Protein AF-A0A2W0CI43-F1 (afdb_monomer_lite)

Foldseek 3Di:
DDPVLVVLVVVLVVLVVVLVVCVVPPVDPVSVVSVVVSVVSLVVCCVPPVPVSVVVVCVVVVND

Organism: NCBI:txid59845

Secondary structure (DSSP, 8-state):
--HHHHHHHHHHHHHHHHHHHHHHHT-SHHHHHHHHHHHHHHHHHHHH-HHHHHHHHHHHTT--

pLDDT: mean 87.71, std 6.71, range [57.78, 93.69]

Sequence (64 aa):
MDKHFVLSFSVGVGSLAMLVLNLVFFNSVATLLLGTSIAFNFATMVKYYPKDFKVAMKKVFWRE

Structure (mmCIF, N/CA/C/O backbone):
data_AF-A0A2W0CI43-F1
#
_entry.id   AF-A0A2W0CI43-F1
#
loop_
_atom_site.group_PDB
_atom_site.id
_atom_site.type_symbol
_atom_site.label_atom_id
_atom_site.label_alt_id
_atom_site.label_comp_id
_atom_site.label_asym_id
_atom_site.label_entity_id
_atom_site.label_seq_id
_atom_site.pdbx_PDB_ins_code
_atom_site.Cartn_x
_atom_site.Cartn_y
_atom_site.Cartn_z
_atom_site.occupancy
_atom_site.B_iso_or_equiv
_atom_site.auth_seq_id
_atom_site.auth_comp_id
_atom_site.auth_asym_id
_atom_site.auth_atom_id
_atom_site.pdbx_PDB_model_num
ATOM 1 N N . MET A 1 1 ? -15.423 4.149 8.241 1.00 74.50 1 MET A N 1
ATOM 2 C CA . MET A 1 1 ? -14.088 4.509 7.737 1.00 74.50 1 MET A CA 1
ATOM 3 C C . MET A 1 1 ? -14.108 5.965 7.335 1.00 74.50 1 MET A C 1
ATOM 5 O O . MET A 1 1 ? -14.984 6.362 6.572 1.00 74.50 1 MET A O 1
ATOM 9 N N . ASP A 1 2 ? -13.188 6.735 7.901 1.00 86.00 2 ASP A N 1
ATOM 10 C CA . ASP A 1 2 ? -12.997 8.153 7.598 1.00 86.00 2 ASP A CA 1
ATOM 11 C C . ASP A 1 2 ? -12.563 8.382 6.131 1.00 86.00 2 ASP A C 1
ATOM 13 O O . ASP A 1 2 ? -11.864 7.547 5.548 1.00 86.00 2 ASP A O 1
ATOM 17 N N . LYS A 1 3 ? -12.973 9.504 5.518 1.00 88.19 3 LYS A N 1
ATOM 18 C CA . LYS A 1 3 ? -12.667 9.806 4.103 1.00 88.19 3 LYS A CA 1
ATOM 19 C C . LYS A 1 3 ? -11.165 9.974 3.859 1.00 88.19 3 LYS A C 1
ATOM 21 O O . LYS A 1 3 ? -10.675 9.529 2.820 1.00 88.19 3 LYS A O 1
ATOM 26 N N . HIS A 1 4 ? -10.434 10.570 4.802 1.00 87.12 4 HIS A N 1
ATOM 27 C CA . HIS A 1 4 ? -8.986 10.740 4.690 1.00 87.12 4 HIS A CA 1
ATOM 28 C C . HIS A 1 4 ? -8.269 9.398 4.812 1.00 87.12 4 HIS A C 1
ATOM 30 O O . HIS A 1 4 ? -7.342 9.138 4.048 1.00 87.12 4 HIS A O 1
ATOM 36 N N . PHE A 1 5 ? -8.737 8.509 5.694 1.00 90.81 5 PHE A N 1
ATOM 37 C CA . PHE A 1 5 ? -8.209 7.146 5.765 1.00 90.81 5 PHE A CA 1
ATOM 38 C C . PHE A 1 5 ? -8.408 6.390 4.444 1.00 90.81 5 PHE A C 1
ATOM 40 O O . PHE A 1 5 ? -7.455 5.814 3.923 1.00 90.81 5 PHE A O 1
ATOM 47 N N . VAL A 1 6 ? -9.620 6.411 3.874 1.00 90.75 6 VAL A N 1
ATOM 48 C C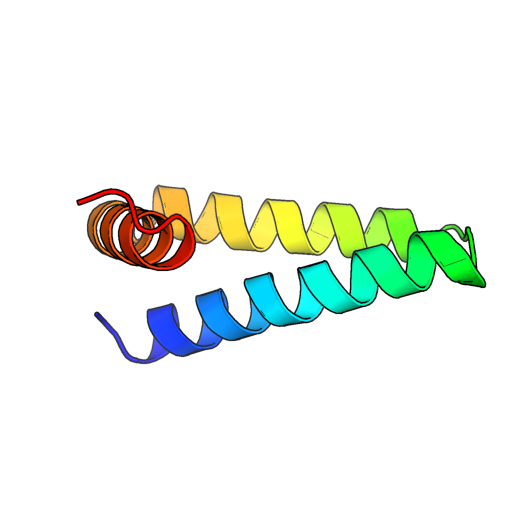A . VAL A 1 6 ? -9.923 5.710 2.611 1.00 90.75 6 VAL A CA 1
ATOM 49 C C . VAL A 1 6 ? -9.012 6.190 1.484 1.00 90.75 6 VAL A C 1
ATOM 51 O O . VAL A 1 6 ? -8.475 5.369 0.738 1.00 90.75 6 VAL A O 1
ATOM 54 N N . LEU A 1 7 ? -8.809 7.504 1.375 1.00 91.06 7 LEU A N 1
ATOM 55 C CA . LEU A 1 7 ? -7.954 8.091 0.350 1.00 91.06 7 LEU A CA 1
ATOM 56 C C . LEU A 1 7 ? -6.485 7.699 0.558 1.00 91.06 7 LEU A C 1
ATOM 58 O O . LEU A 1 7 ? -5.864 7.171 -0.363 1.00 91.06 7 LEU A O 1
ATOM 62 N N . SER A 1 8 ? -5.954 7.859 1.772 1.00 90.56 8 SER A N 1
ATOM 63 C CA . SER A 1 8 ? -4.568 7.493 2.101 1.00 90.56 8 SER A CA 1
ATOM 64 C C . SER A 1 8 ? -4.291 6.002 1.906 1.00 90.56 8 SER A C 1
ATOM 66 O O . SER A 1 8 ? -3.242 5.634 1.371 1.00 90.56 8 SER A O 1
ATOM 68 N N . PHE A 1 9 ? -5.239 5.141 2.286 1.00 91.12 9 PHE A N 1
ATOM 69 C CA . PHE A 1 9 ? -5.150 3.695 2.091 1.00 91.12 9 PHE A CA 1
ATOM 70 C C . PHE A 1 9 ? -5.163 3.329 0.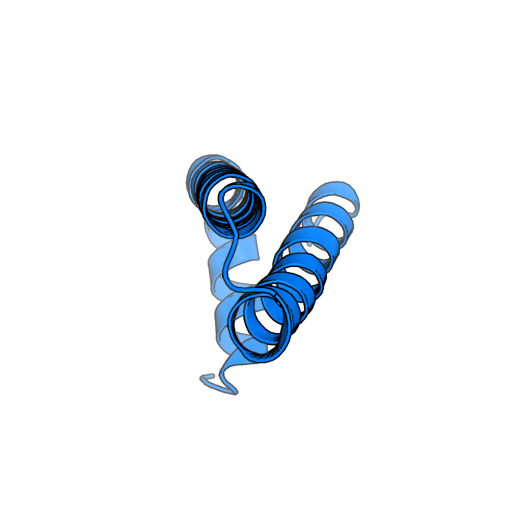604 1.00 91.12 9 PHE A C 1
ATOM 72 O O . PHE A 1 9 ? -4.322 2.551 0.158 1.00 91.12 9 PHE A O 1
ATOM 79 N N . SER A 1 10 ? -6.054 3.942 -0.181 1.00 90.56 10 SER A N 1
ATOM 80 C CA . SER A 1 10 ? -6.126 3.725 -1.633 1.00 90.56 10 SER A CA 1
ATOM 81 C C . SER A 1 10 ? -4.837 4.158 -2.335 1.00 90.56 10 SER A C 1
ATOM 83 O O . SER A 1 10 ? -4.318 3.421 -3.171 1.00 90.56 10 SER A O 1
ATOM 85 N N . VAL A 1 11 ? -4.268 5.305 -1.946 1.00 92.25 11 VAL A N 1
ATOM 86 C CA . VAL A 1 11 ? -2.959 5.767 -2.436 1.00 92.25 11 VAL A CA 1
ATOM 87 C C . VAL A 1 11 ? -1.856 4.780 -2.055 1.00 92.25 11 VAL A C 1
ATOM 89 O O . VAL A 1 11 ? -1.019 4.453 -2.895 1.00 92.25 11 VAL A O 1
ATOM 92 N N . GLY A 1 12 ? -1.862 4.266 -0.821 1.00 91.69 12 GLY A N 1
ATOM 93 C CA . GLY A 1 12 ? -0.907 3.255 -0.363 1.00 91.69 12 GLY A CA 1
ATOM 94 C C . GLY A 1 12 ? -0.950 1.979 -1.205 1.00 91.69 12 GLY A C 1
ATOM 95 O O . GLY A 1 12 ? 0.090 1.520 -1.673 1.00 91.69 12 GLY A O 1
ATOM 96 N N . VAL A 1 13 ? -2.147 1.440 -1.458 1.00 91.31 13 VAL A N 1
ATOM 97 C CA . VAL A 1 13 ? -2.337 0.229 -2.277 1.00 91.31 13 VAL A CA 1
ATOM 98 C C . VAL A 1 13 ? -1.970 0.478 -3.744 1.00 91.31 13 VAL A C 1
ATOM 100 O O . VAL A 1 13 ? -1.241 -0.320 -4.333 1.00 91.31 13 VAL A O 1
ATOM 103 N N . GLY A 1 14 ? -2.406 1.597 -4.330 1.00 91.38 14 GLY A N 1
ATOM 104 C CA . GLY A 1 14 ? -2.062 1.960 -5.710 1.00 91.38 14 GLY A CA 1
ATOM 105 C C . GLY A 1 14 ? -0.556 2.153 -5.913 1.00 91.38 14 GLY A C 1
ATOM 106 O O . GLY A 1 14 ? 0.014 1.681 -6.896 1.00 91.38 14 GLY A O 1
ATOM 107 N N . SER A 1 15 ? 0.118 2.760 -4.936 1.00 91.19 15 SER A N 1
ATOM 108 C CA . SER A 1 15 ? 1.578 2.909 -4.946 1.00 91.19 15 SER A CA 1
ATOM 109 C C . SER A 1 15 ? 2.293 1.559 -4.839 1.00 91.19 15 SER A C 1
ATOM 111 O O . SER A 1 15 ? 3.350 1.382 -5.435 1.00 91.19 15 SER A O 1
ATOM 113 N N . LEU A 1 16 ? 1.710 0.585 -4.133 1.00 90.50 16 LEU A N 1
ATOM 114 C CA . LEU A 1 16 ? 2.237 -0.778 -4.024 1.00 90.50 16 LEU A CA 1
ATOM 115 C C . LEU A 1 16 ? 2.213 -1.503 -5.377 1.00 90.50 16 LEU A C 1
ATOM 117 O O . LEU A 1 16 ? 3.191 -2.153 -5.740 1.00 90.50 16 LEU A O 1
ATOM 121 N N . ALA A 1 17 ? 1.151 -1.319 -6.167 1.00 89.38 17 ALA A N 1
ATOM 122 C CA . ALA A 1 17 ? 1.103 -1.814 -7.543 1.00 89.38 17 ALA A CA 1
ATOM 123 C C . ALA A 1 17 ? 2.188 -1.158 -8.416 1.00 89.38 17 ALA A C 1
ATOM 125 O O . ALA A 1 17 ? 2.895 -1.846 -9.155 1.00 89.38 17 ALA A O 1
ATOM 126 N N . MET A 1 18 ? 2.380 0.158 -8.277 1.00 89.56 18 MET A N 1
ATOM 127 C CA . MET A 1 18 ? 3.430 0.877 -9.003 1.00 89.56 18 MET A CA 1
ATOM 128 C C . MET A 1 18 ? 4.837 0.426 -8.591 1.00 89.56 18 MET A C 1
ATOM 130 O O . MET A 1 18 ? 5.711 0.309 -9.445 1.00 89.56 18 MET A O 1
ATOM 134 N N . LEU A 1 19 ? 5.059 0.126 -7.307 1.00 90.62 19 LEU A N 1
ATOM 135 C CA . LEU A 1 19 ? 6.320 -0.418 -6.803 1.00 90.62 19 LEU A CA 1
ATOM 136 C C . LEU A 1 19 ? 6.656 -1.752 -7.476 1.00 90.62 19 LEU A C 1
ATOM 138 O O . LEU A 1 19 ? 7.786 -1.930 -7.922 1.00 90.62 19 LEU A O 1
ATOM 142 N N . VAL A 1 20 ? 5.678 -2.658 -7.586 1.00 87.69 20 VAL A N 1
ATOM 143 C CA . VAL A 1 20 ? 5.858 -3.954 -8.259 1.00 87.69 20 VAL A CA 1
ATOM 144 C C . VAL A 1 20 ? 6.230 -3.752 -9.727 1.00 87.69 20 VAL A C 1
ATOM 146 O O . VA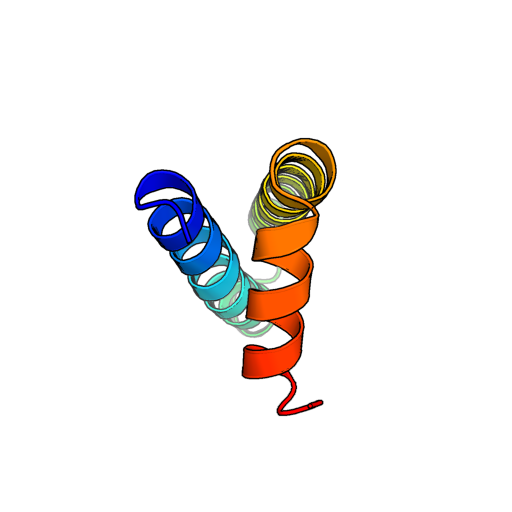L A 1 20 ? 7.205 -4.340 -10.190 1.00 87.69 20 VAL A O 1
ATOM 149 N N . LEU A 1 21 ? 5.523 -2.873 -10.445 1.00 87.50 21 LEU A N 1
ATOM 150 C CA . LEU A 1 21 ? 5.867 -2.541 -11.832 1.00 87.50 21 LEU A CA 1
ATOM 151 C C . LEU A 1 21 ? 7.286 -1.962 -11.935 1.00 87.50 21 LEU A C 1
ATOM 153 O O . LEU A 1 21 ? 8.065 -2.361 -12.796 1.00 87.50 21 LEU A O 1
ATOM 157 N N . ASN A 1 22 ? 7.658 -1.055 -11.033 1.00 87.62 22 ASN A N 1
ATOM 158 C CA . ASN A 1 22 ? 8.982 -0.441 -11.042 1.00 87.62 22 ASN A CA 1
ATOM 159 C C . ASN A 1 22 ? 10.097 -1.472 -10.779 1.00 87.62 22 ASN A C 1
ATOM 161 O O . ASN A 1 22 ? 11.131 -1.436 -11.443 1.00 87.62 22 ASN A O 1
ATOM 165 N N . LEU A 1 23 ? 9.858 -2.427 -9.875 1.00 85.69 23 LEU A N 1
ATOM 166 C CA . LEU A 1 23 ? 10.790 -3.514 -9.570 1.00 85.69 23 LEU A CA 1
ATOM 167 C C . LEU A 1 23 ? 10.990 -4.450 -10.776 1.00 85.69 23 LEU A C 1
ATOM 169 O O . LEU A 1 23 ? 12.114 -4.863 -11.042 1.00 85.69 23 LEU A O 1
ATOM 173 N N . VAL A 1 24 ? 9.917 -4.752 -11.517 1.00 85.38 24 VAL A N 1
ATOM 174 C CA . VAL A 1 24 ? 9.955 -5.648 -12.687 1.00 85.38 24 VAL A CA 1
ATOM 175 C C . VAL A 1 24 ? 10.641 -4.997 -13.890 1.00 85.38 24 VAL A C 1
ATOM 177 O O . VAL A 1 24 ? 11.413 -5.658 -14.579 1.00 85.38 24 VAL A O 1
ATOM 180 N N . PHE A 1 25 ? 10.365 -3.718 -14.156 1.00 83.19 25 PHE A N 1
ATOM 181 C CA . PHE A 1 25 ? 10.767 -3.078 -15.414 1.00 83.19 25 PHE A CA 1
ATOM 182 C C . PHE A 1 25 ? 11.972 -2.135 -15.302 1.00 83.19 25 PHE A C 1
ATOM 184 O O . PHE A 1 25 ? 12.636 -1.901 -16.308 1.00 83.19 25 PHE A O 1
ATOM 191 N N . PHE A 1 26 ? 12.258 -1.573 -14.121 1.00 77.75 26 PHE A N 1
ATOM 192 C CA . PHE A 1 26 ? 13.169 -0.424 -14.004 1.00 77.75 26 PHE A CA 1
ATOM 193 C C . PHE A 1 26 ? 14.244 -0.536 -12.916 1.00 77.75 26 PHE A C 1
ATOM 195 O O . PHE A 1 26 ? 15.121 0.321 -12.907 1.00 77.75 26 PHE A O 1
ATOM 202 N N . ASN A 1 27 ? 14.182 -1.544 -12.030 1.00 69.81 27 ASN A N 1
ATOM 203 C CA . ASN A 1 27 ? 15.122 -1.856 -10.934 1.00 69.81 27 ASN A CA 1
ATOM 204 C C . ASN A 1 27 ? 16.106 -0.717 -10.573 1.00 69.81 27 ASN A C 1
ATOM 206 O O . ASN A 1 27 ? 17.305 -0.792 -10.855 1.00 69.81 27 ASN A O 1
ATOM 210 N N . SER A 1 28 ? 15.580 0.371 -9.999 1.00 79.56 28 SER A N 1
ATOM 211 C CA . SER A 1 28 ? 16.320 1.621 -9.788 1.00 79.56 28 SER A CA 1
ATOM 212 C C . SER A 1 28 ? 16.276 2.071 -8.330 1.00 79.56 28 SER A C 1
ATOM 214 O O . SER A 1 28 ? 15.451 1.627 -7.533 1.00 79.56 28 SER A O 1
ATOM 216 N N . VAL A 1 29 ? 17.125 3.038 -7.973 1.00 79.56 29 VAL A N 1
ATOM 217 C CA . VAL A 1 29 ? 17.106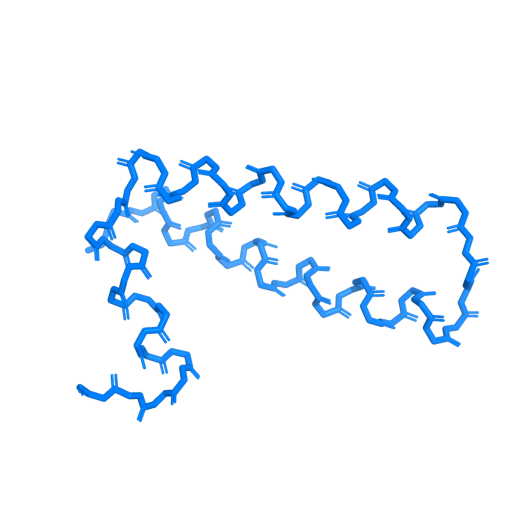 3.682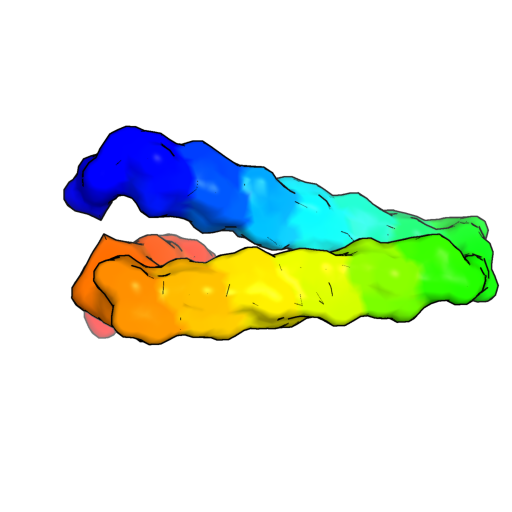 -6.645 1.00 79.56 29 VAL A CA 1
ATOM 218 C C . VAL A 1 29 ? 15.733 4.301 -6.325 1.00 79.56 29 VAL A C 1
ATOM 220 O O . VAL A 1 29 ? 15.325 4.337 -5.164 1.00 79.56 29 VAL A O 1
ATOM 223 N N . ALA A 1 30 ? 14.96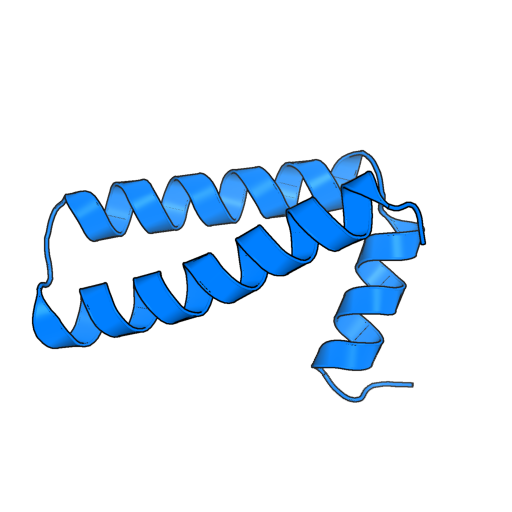5 4.714 -7.341 1.00 81.12 30 ALA A N 1
ATOM 224 C CA . ALA A 1 30 ? 13.605 5.220 -7.152 1.00 81.12 30 ALA A CA 1
ATOM 225 C C . ALA A 1 30 ? 12.660 4.157 -6.563 1.00 81.12 30 ALA A C 1
ATOM 227 O O . ALA A 1 30 ? 11.737 4.495 -5.822 1.00 81.12 30 ALA A O 1
ATOM 228 N N . THR A 1 31 ? 12.916 2.873 -6.824 1.00 86.62 31 THR A N 1
ATOM 229 C CA . THR A 1 31 ? 12.143 1.760 -6.269 1.00 86.62 31 THR A CA 1
ATOM 230 C C . THR A 1 31 ? 12.304 1.668 -4.745 1.00 86.62 31 THR A C 1
ATOM 232 O O . THR A 1 31 ? 11.325 1.443 -4.035 1.00 86.62 31 THR A O 1
ATOM 235 N N . LEU A 1 32 ? 13.503 1.934 -4.210 1.00 86.69 32 LEU A N 1
ATOM 236 C CA . LEU A 1 32 ? 13.744 1.988 -2.759 1.00 86.69 32 LEU A CA 1
ATOM 237 C C . LEU A 1 32 ? 13.018 3.172 -2.099 1.00 86.69 32 LEU A C 1
ATOM 239 O O . LEU A 1 32 ? 12.400 3.014 -1.042 1.00 86.69 32 LEU A O 1
ATOM 243 N N . LEU A 1 33 ? 13.046 4.350 -2.730 1.00 87.88 33 LEU A N 1
ATOM 244 C CA . LEU A 1 33 ? 12.334 5.541 -2.241 1.00 87.88 33 LEU A CA 1
ATOM 245 C C . LEU A 1 33 ? 10.810 5.345 -2.251 1.00 87.88 33 LEU A C 1
ATOM 247 O O . LEU A 1 33 ? 10.127 5.703 -1.289 1.00 87.88 33 LEU A O 1
ATOM 251 N N . LEU A 1 34 ? 10.272 4.718 -3.299 1.00 89.25 34 LEU A N 1
ATOM 252 C CA . LEU A 1 34 ? 8.863 4.323 -3.358 1.00 89.25 34 LEU A CA 1
ATOM 253 C C . LEU A 1 34 ? 8.517 3.326 -2.248 1.00 89.25 34 LEU A C 1
ATOM 255 O O . LEU A 1 34 ? 7.555 3.543 -1.513 1.00 89.25 34 LEU A O 1
ATOM 259 N N . GLY A 1 35 ? 9.318 2.270 -2.079 1.00 90.25 35 GLY A N 1
ATOM 260 C CA . GLY A 1 35 ? 9.075 1.242 -1.065 1.00 90.25 35 GLY A CA 1
ATOM 261 C C . GLY A 1 35 ? 9.065 1.802 0.359 1.00 90.25 35 GLY A C 1
ATOM 262 O O . GLY A 1 35 ? 8.147 1.526 1.133 1.00 90.25 35 GLY A O 1
ATOM 263 N N . THR A 1 36 ? 10.040 2.650 0.690 1.00 91.25 36 THR A N 1
ATOM 264 C CA . THR A 1 36 ? 10.122 3.319 2.001 1.00 91.25 36 THR A CA 1
ATOM 265 C C . THR A 1 36 ? 8.953 4.276 2.241 1.00 91.25 36 THR A C 1
ATOM 267 O O . THR A 1 36 ? 8.370 4.261 3.326 1.00 91.25 36 THR A O 1
ATOM 270 N N . SER A 1 37 ? 8.542 5.043 1.228 1.00 91.88 37 SER A N 1
ATOM 271 C CA . SER A 1 37 ? 7.385 5.950 1.318 1.00 91.88 37 SER A CA 1
ATOM 272 C C . SER A 1 37 ? 6.076 5.193 1.567 1.00 91.88 37 SER A C 1
ATOM 274 O O . SER A 1 37 ? 5.266 5.588 2.408 1.00 91.88 37 SER A O 1
ATOM 276 N N . ILE A 1 38 ? 5.883 4.066 0.876 1.00 93.06 38 ILE A N 1
ATOM 277 C CA . ILE A 1 38 ? 4.721 3.186 1.054 1.00 93.06 38 ILE A CA 1
ATOM 278 C C . ILE A 1 38 ? 4.701 2.599 2.468 1.00 93.06 38 ILE A C 1
ATOM 280 O O . ILE A 1 38 ? 3.669 2.650 3.143 1.00 93.06 38 ILE A O 1
ATOM 284 N N . ALA A 1 39 ? 5.842 2.088 2.939 1.00 92.44 39 ALA A N 1
ATOM 285 C CA . ALA A 1 39 ? 5.971 1.541 4.286 1.00 92.44 39 ALA A CA 1
ATOM 286 C C . ALA A 1 39 ? 5.658 2.596 5.359 1.00 92.44 39 ALA A C 1
ATOM 288 O O . ALA A 1 39 ? 4.912 2.317 6.299 1.00 92.44 39 ALA A O 1
ATOM 289 N N . PHE A 1 40 ? 6.156 3.824 5.192 1.00 93.69 40 PHE A N 1
ATOM 290 C CA . PHE A 1 40 ? 5.879 4.927 6.110 1.00 93.69 40 PHE A CA 1
ATOM 291 C C . PHE A 1 40 ? 4.393 5.317 6.134 1.00 93.69 40 PHE A C 1
ATOM 293 O O . PHE A 1 40 ? 3.823 5.521 7.211 1.00 93.69 40 PHE A O 1
ATOM 300 N N . ASN A 1 41 ? 3.742 5.371 4.968 1.00 92.19 41 ASN A N 1
ATOM 301 C CA . ASN A 1 41 ? 2.314 5.672 4.866 1.00 92.19 41 ASN A CA 1
ATOM 302 C C . ASN A 1 41 ? 1.475 4.624 5.621 1.00 92.19 41 ASN A C 1
ATOM 304 O O . ASN A 1 41 ? 0.642 4.962 6.466 1.00 92.19 41 ASN A O 1
ATOM 308 N N . PHE A 1 42 ? 1.749 3.336 5.396 1.00 92.56 42 PHE A N 1
ATOM 309 C CA . PHE A 1 42 ? 1.042 2.270 6.102 1.00 92.56 42 PHE A CA 1
ATOM 310 C C . PHE A 1 42 ? 1.355 2.224 7.599 1.00 92.56 42 PHE A C 1
ATOM 312 O O . PHE A 1 42 ? 0.435 2.042 8.393 1.00 92.56 42 PHE A O 1
ATOM 319 N N . ALA A 1 43 ? 2.602 2.458 8.014 1.00 92.62 43 ALA A N 1
ATOM 320 C CA . ALA A 1 43 ? 2.954 2.542 9.433 1.00 92.62 43 ALA A CA 1
ATOM 321 C C . ALA A 1 43 ? 2.192 3.678 10.139 1.00 92.62 43 ALA A C 1
ATOM 323 O O . ALA A 1 43 ? 1.651 3.495 11.233 1.00 92.62 43 ALA A O 1
ATOM 324 N N . THR A 1 44 ? 2.082 4.833 9.479 1.00 92.12 44 THR A N 1
ATOM 325 C CA . THR A 1 44 ? 1.280 5.974 9.940 1.00 92.12 44 THR A CA 1
ATOM 326 C C . THR A 1 44 ? -0.193 5.579 10.084 1.00 92.12 44 THR A C 1
ATOM 328 O O . THR A 1 44 ? -0.794 5.800 11.136 1.00 92.12 44 THR A O 1
ATOM 331 N N . MET A 1 45 ? -0.773 4.916 9.083 1.00 92.00 45 MET A N 1
ATOM 332 C CA . MET A 1 45 ? -2.158 4.435 9.151 1.00 92.00 45 MET A CA 1
ATOM 333 C C . MET A 1 45 ? -2.389 3.419 10.276 1.00 92.00 45 MET A C 1
ATOM 335 O O . MET A 1 45 ? -3.399 3.508 10.971 1.00 92.00 45 MET A O 1
ATOM 339 N N . VAL A 1 46 ? -1.457 2.490 10.500 1.00 92.75 46 VAL A N 1
ATOM 340 C CA . VAL A 1 46 ? -1.528 1.523 11.609 1.00 92.75 46 VAL A CA 1
ATOM 341 C C . VAL A 1 46 ? -1.525 2.242 12.960 1.00 92.75 46 VAL A C 1
ATOM 343 O O . VAL A 1 46 ? -2.274 1.855 13.855 1.00 92.75 46 VAL A O 1
ATOM 346 N N . LYS A 1 47 ? -0.721 3.302 13.106 1.00 93.06 47 LYS A N 1
ATOM 347 C CA . LYS A 1 47 ? -0.605 4.067 14.354 1.00 93.06 47 LYS A CA 1
ATOM 348 C C . LYS A 1 47 ? -1.843 4.919 14.647 1.00 93.06 47 LYS A C 1
ATOM 350 O O . LYS A 1 47 ? -2.332 4.902 15.773 1.00 93.06 47 LYS A O 1
ATOM 355 N N . TYR A 1 48 ? -2.332 5.671 13.660 1.00 91.50 48 TYR A N 1
ATOM 356 C CA . TYR A 1 48 ? -3.401 6.660 13.868 1.00 91.50 48 TYR A CA 1
ATOM 357 C C . TYR A 1 48 ? -4.809 6.114 13.593 1.00 91.50 48 TYR A C 1
ATOM 359 O O . TYR A 1 48 ? -5.769 6.574 14.207 1.00 91.50 48 TYR A O 1
ATOM 367 N N . TYR A 1 49 ? -4.943 5.102 12.731 1.00 92.31 49 TYR A N 1
ATOM 368 C CA . TYR A 1 49 ? -6.227 4.517 12.324 1.00 92.31 49 TYR A CA 1
ATOM 369 C C . TYR A 1 49 ? -6.255 2.980 12.478 1.00 92.31 49 TYR A C 1
ATOM 371 O O . TYR A 1 49 ? -6.660 2.273 11.553 1.00 92.31 49 TYR A O 1
ATOM 379 N N . PRO A 1 50 ? -5.877 2.409 13.641 1.00 91.56 50 PRO A N 1
ATOM 380 C CA . PRO A 1 50 ? -5.670 0.963 13.793 1.00 91.56 50 PRO A CA 1
ATOM 381 C C . PRO A 1 50 ? -6.926 0.119 13.520 1.00 91.56 50 PRO A C 1
ATOM 383 O O . PRO A 1 50 ? -6.841 -0.963 12.935 1.00 91.56 50 PRO A O 1
ATOM 386 N N . LYS A 1 51 ? -8.110 0.601 13.930 1.00 92.44 51 LYS A N 1
ATOM 387 C CA . LYS A 1 51 ? -9.388 -0.107 13.727 1.00 92.44 51 LYS A CA 1
ATOM 388 C C . LYS A 1 51 ? -9.776 -0.146 12.248 1.00 92.44 51 LYS A C 1
ATOM 390 O O . LYS A 1 51 ? -10.071 -1.218 11.725 1.00 92.44 51 LYS A O 1
ATOM 395 N N . ASP A 1 52 ? -9.730 1.008 11.586 1.00 91.88 52 ASP A N 1
ATOM 396 C CA . ASP A 1 52 ? -10.050 1.142 10.163 1.00 91.88 52 ASP A CA 1
ATOM 397 C C . ASP A 1 52 ? -9.036 0.382 9.295 1.00 91.88 52 ASP A C 1
ATOM 399 O O . ASP A 1 52 ? -9.433 -0.338 8.380 1.00 91.88 52 ASP A O 1
ATOM 403 N N . PHE A 1 53 ? -7.746 0.441 9.644 1.00 91.06 53 PHE A N 1
ATOM 404 C CA . PHE A 1 53 ? -6.695 -0.330 8.982 1.00 91.06 53 PHE A CA 1
ATOM 405 C C . PHE A 1 53 ? -6.941 -1.837 9.067 1.00 91.06 53 PHE A C 1
ATOM 407 O O . PHE A 1 53 ? -6.889 -2.528 8.050 1.00 91.06 53 PHE A O 1
ATOM 414 N N . LYS A 1 54 ? -7.293 -2.357 10.249 1.00 90.50 54 LYS A N 1
ATOM 415 C CA . LYS A 1 54 ? -7.626 -3.779 10.417 1.00 90.50 54 LYS A CA 1
ATOM 416 C C . LYS A 1 54 ? -8.820 -4.192 9.551 1.00 90.50 54 LYS A C 1
ATOM 418 O O . LYS A 1 54 ? -8.768 -5.245 8.921 1.00 90.50 54 LYS A O 1
ATOM 423 N N . VAL A 1 55 ? -9.877 -3.380 9.502 1.00 91.19 55 VAL A N 1
ATOM 424 C CA . VAL A 1 55 ? -11.064 -3.653 8.671 1.00 91.19 55 VAL A CA 1
ATOM 425 C C . VAL A 1 55 ? -10.718 -3.617 7.182 1.00 91.19 55 VAL A C 1
ATOM 427 O O . VAL A 1 55 ? -11.127 -4.509 6.441 1.00 91.19 55 VAL A O 1
ATOM 430 N N . ALA A 1 56 ? -9.947 -2.624 6.741 1.00 88.75 56 ALA A N 1
ATOM 431 C CA . ALA A 1 56 ? -9.512 -2.512 5.353 1.00 88.75 56 ALA A CA 1
ATOM 432 C C . ALA A 1 56 ? -8.659 -3.718 4.934 1.00 88.75 56 ALA A C 1
ATOM 434 O O . ALA A 1 56 ? -8.927 -4.331 3.905 1.00 88.75 56 ALA A O 1
ATOM 435 N N . MET A 1 57 ? -7.703 -4.126 5.771 1.00 89.12 57 MET A N 1
ATOM 436 C CA . MET A 1 57 ? -6.873 -5.306 5.522 1.00 89.12 57 MET A CA 1
ATOM 437 C C . MET A 1 57 ? -7.704 -6.590 5.468 1.00 89.12 57 MET A C 1
ATOM 439 O O . MET A 1 57 ? -7.537 -7.382 4.547 1.00 89.12 57 MET A O 1
ATOM 443 N N . LYS A 1 58 ? -8.654 -6.787 6.388 1.00 90.06 58 LYS A N 1
ATOM 444 C CA . LYS A 1 58 ? -9.582 -7.928 6.334 1.00 90.06 58 LYS A CA 1
ATOM 445 C C . LYS A 1 58 ? -10.323 -8.019 4.999 1.00 90.06 58 LYS A C 1
ATOM 447 O O . LYS A 1 58 ? -10.374 -9.093 4.408 1.00 90.06 58 LYS A O 1
ATOM 452 N N . LYS A 1 59 ? -10.826 -6.886 4.497 1.00 87.38 59 LYS A N 1
ATOM 453 C CA . LYS A 1 59 ? -11.494 -6.810 3.188 1.00 87.38 59 LYS A CA 1
ATOM 454 C C . LYS A 1 59 ? -10.549 -7.135 2.034 1.00 87.38 59 LYS A C 1
ATOM 456 O O . LYS A 1 59 ? -10.923 -7.900 1.156 1.00 87.38 59 LYS A O 1
ATOM 461 N N . VAL A 1 60 ? -9.330 -6.592 2.050 1.00 85.50 60 VAL A N 1
ATOM 462 C CA . VAL A 1 60 ? -8.317 -6.854 1.011 1.00 85.50 60 VAL A CA 1
ATOM 463 C C . VAL A 1 60 ? -7.948 -8.337 0.951 1.00 85.50 60 VAL A C 1
ATOM 465 O O . VAL A 1 60 ? -7.834 -8.892 -0.135 1.00 85.50 60 VAL A O 1
ATOM 468 N N . PHE A 1 61 ? -7.792 -8.990 2.102 1.00 85.56 61 PHE A N 1
ATOM 469 C CA . PHE A 1 61 ? -7.402 -10.402 2.175 1.00 85.56 61 PHE A CA 1
ATOM 470 C C . PHE A 1 61 ? -8.583 -11.377 2.201 1.00 85.56 61 PHE A C 1
ATOM 472 O O . PHE A 1 61 ? -8.357 -12.569 2.399 1.00 85.56 61 PHE A O 1
ATOM 479 N N . TRP A 1 62 ? -9.819 -10.891 2.040 1.00 77.75 62 TRP A N 1
ATOM 480 C CA . TRP A 1 62 ? -11.043 -11.692 2.164 1.00 77.75 62 TRP A CA 1
ATOM 481 C C . TRP A 1 62 ? -11.067 -12.554 3.444 1.00 77.75 62 TRP A C 1
ATOM 483 O O . TRP A 1 62 ? -11.496 -13.706 3.449 1.00 77.75 62 TRP A O 1
ATOM 493 N N . ARG A 1 63 ? -10.536 -12.008 4.543 1.00 65.31 63 ARG A N 1
ATOM 494 C CA . ARG A 1 63 ? -10.481 -12.666 5.854 1.00 65.31 63 ARG A CA 1
ATOM 495 C C . ARG A 1 63 ? -11.505 -12.005 6.765 1.00 65.31 63 ARG A C 1
ATOM 497 O O . ARG A 1 63 ? -11.237 -10.926 7.295 1.00 65.31 63 ARG A O 1
ATOM 504 N N . GLU A 1 64 ? -12.665 -12.636 6.911 1.00 57.78 64 GLU A N 1
ATOM 505 C CA . GLU A 1 64 ? -13.728 -12.200 7.830 1.00 57.78 64 GLU A CA 1
ATOM 506 C C . GLU A 1 64 ? -13.331 -12.362 9.305 1.00 57.78 64 GLU A C 1
ATOM 508 O O . GLU A 1 64 ? -12.666 -13.355 9.671 1.00 57.78 64 GLU A O 1
#

Radius of gyration: 12.84 Å; chains: 1; bounding box: 31×23×30 Å